Protein AF-A0A2G9UE88-F1 (afdb_monomer)

Secondary structure (DSSP, 8-state):
--S-PPEEES-GGGS-HHHHHHHHHHHHHH-BSEEEE----HHHHHHHHHHHHHTTSEEE-TTSSS-EEE---TTSSS--GGG-EEE-SSGGGTS----TTPPPTT-EEE-HHHHHHHHHHHSTTTTBTSEEEEEEEEESSTT-TT-EEEEEEES--

Nearest PDB structures (foldseek):
  4ywb-assembly1_A  TM=9.825E-01  e=1.119E-15  Rattus norvegicus
  4gmz-assembly1_A  TM=9.795E-01  e=1.873E-15  Rattus norvegicus
  2qey-assembly1_A  TM=9.829E-01  e=2.271E-15  Rattus norvegicus
  4ywd-assembly1_A  TM=9.823E-01  e=1.997E-15  Rattus norvegicus
  2qf1-assembly1_A  TM=9.829E-01  e=4.915E-15  Rattus norvegicus

Mean predicted aligned error: 4.59 Å

Radius of gyration: 19.63 Å; Cα contacts (8 Å, |Δi|>4): 199; chains: 1; bounding box: 51×39×51 Å

Structure (mmCIF, N/CA/C/O backbone):
data_AF-A0A2G9UE88-F1
#
_entry.id   AF-A0A2G9UE88-F1
#
loop_
_atom_site.group_PDB
_atom_site.id
_atom_site.type_symbol
_atom_site.label_atom_id
_atom_site.label_alt_id
_atom_site.label_comp_id
_atom_site.label_asym_id
_atom_site.label_entity_id
_atom_site.label_seq_id
_atom_site.pdbx_PDB_ins_code
_atom_site.Cartn_x
_atom_site.Cartn_y
_atom_site.Cartn_z
_atom_site.occupancy
_atom_site.B_iso_or_equiv
_atom_site.auth_seq_id
_atom_site.auth_comp_id
_atom_site.auth_asym_id
_atom_site.auth_atom_id
_atom_site.pdbx_PDB_model_num
ATOM 1 N N . MET A 1 1 ? -16.419 -17.710 -8.917 1.00 46.47 1 MET A N 1
ATOM 2 C CA . MET A 1 1 ? -15.207 -17.543 -8.090 1.00 46.47 1 MET A CA 1
ATOM 3 C C . MET A 1 1 ? -15.099 -18.752 -7.175 1.00 46.47 1 MET A C 1
ATOM 5 O O . MET A 1 1 ? -16.076 -18.999 -6.473 1.00 46.47 1 MET A O 1
ATOM 9 N N . PRO A 1 2 ? -14.025 -19.560 -7.209 1.00 46.12 2 PRO A N 1
ATOM 10 C CA . PRO A 1 2 ? -13.882 -20.646 -6.255 1.00 46.12 2 PRO A CA 1
ATOM 11 C C . PRO A 1 2 ? -13.321 -20.059 -4.950 1.00 46.12 2 PRO A C 1
ATOM 13 O O . PRO A 1 2 ? -12.262 -19.443 -4.959 1.00 46.12 2 PRO A O 1
ATOM 16 N N . PHE A 1 3 ? -14.063 -20.258 -3.859 1.00 48.25 3 PHE A N 1
ATOM 17 C CA . PHE A 1 3 ? -13.898 -19.727 -2.494 1.00 48.25 3 PHE A CA 1
ATOM 18 C C . PHE A 1 3 ? -14.498 -18.329 -2.239 1.00 48.25 3 PHE A C 1
ATOM 20 O O . PHE A 1 3 ? -13.965 -17.328 -2.716 1.00 48.25 3 PHE A O 1
ATOM 27 N N . PRO A 1 4 ? -15.591 -18.227 -1.450 1.00 69.81 4 PRO A N 1
ATOM 28 C CA . PRO A 1 4 ? -16.083 -16.937 -0.987 1.00 69.81 4 PRO A CA 1
ATOM 29 C C . PRO A 1 4 ? -15.096 -16.388 0.047 1.00 69.81 4 PRO A C 1
ATOM 31 O O . PRO A 1 4 ? -15.054 -16.837 1.193 1.00 69.81 4 PRO A O 1
ATOM 34 N N . ILE A 1 5 ? -14.257 -15.440 -0.369 1.00 74.62 5 ILE A N 1
ATOM 35 C CA . ILE A 1 5 ? -13.382 -14.715 0.552 1.00 74.62 5 ILE A CA 1
ATOM 36 C C . ILE A 1 5 ? -14.274 -13.928 1.511 1.00 74.62 5 ILE A C 1
ATOM 38 O O . ILE A 1 5 ? -15.138 -13.159 1.091 1.00 74.62 5 ILE A O 1
ATOM 42 N N . ARG A 1 6 ? -14.080 -14.142 2.814 1.00 93.00 6 ARG A N 1
ATOM 43 C CA . ARG A 1 6 ? -14.861 -13.476 3.858 1.00 93.00 6 ARG A CA 1
ATOM 44 C C . ARG A 1 6 ? -14.627 -11.968 3.806 1.00 93.00 6 ARG A C 1
ATOM 46 O O . ARG A 1 6 ? -13.480 -11.534 3.850 1.00 93.00 6 ARG A O 1
ATOM 53 N N . VAL A 1 7 ? -15.699 -11.183 3.792 1.00 95.88 7 VAL A N 1
ATOM 54 C CA . VAL A 1 7 ? -15.650 -9.725 3.963 1.00 95.88 7 VAL A CA 1
ATOM 55 C C . VAL A 1 7 ? -15.959 -9.408 5.429 1.00 95.88 7 VAL A C 1
ATOM 57 O O . VAL A 1 7 ? -16.974 -9.857 5.956 1.00 95.88 7 VAL A O 1
ATOM 60 N N . PHE A 1 8 ? -15.044 -8.724 6.114 1.00 95.00 8 PHE A N 1
ATOM 61 C CA . PHE A 1 8 ? -15.161 -8.351 7.528 1.00 95.00 8 PHE A CA 1
ATOM 62 C C . PHE A 1 8 ? -15.845 -6.996 7.735 1.00 95.00 8 PHE A C 1
ATOM 64 O O . PHE A 1 8 ? -16.508 -6.829 8.750 1.00 95.00 8 PHE A O 1
ATOM 71 N N . GLN A 1 9 ? -15.672 -6.064 6.795 1.00 95.38 9 GLN A N 1
ATOM 72 C CA . GLN A 1 9 ? -16.243 -4.714 6.809 1.00 95.38 9 GLN A CA 1
ATOM 73 C C . GLN A 1 9 ? -16.559 -4.292 5.374 1.00 95.38 9 GLN A C 1
ATOM 75 O O . GLN A 1 9 ? -15.785 -4.593 4.456 1.00 95.38 9 GLN A O 1
ATOM 80 N N . GLY A 1 10 ? -17.676 -3.582 5.214 1.00 94.88 10 GLY A N 1
ATOM 81 C CA . GLY A 1 10 ? -18.183 -3.099 3.934 1.00 94.88 10 GLY A CA 1
ATOM 82 C C . GLY A 1 10 ? -18.877 -4.177 3.101 1.00 94.88 10 GLY A C 1
ATOM 83 O O . GLY A 1 10 ? -19.041 -5.321 3.523 1.00 94.88 10 GLY A O 1
ATOM 84 N N . ASP A 1 11 ? -19.286 -3.796 1.894 1.00 95.25 11 ASP A N 1
ATOM 85 C CA . ASP A 1 11 ? -19.931 -4.688 0.934 1.00 95.25 11 ASP A CA 1
ATOM 86 C C . ASP A 1 11 ? -19.152 -4.682 -0.383 1.00 95.25 11 ASP A C 1
ATOM 88 O O . ASP A 1 11 ? -19.052 -3.670 -1.081 1.00 95.25 11 ASP A O 1
ATOM 92 N N . PHE A 1 12 ? -18.598 -5.842 -0.731 1.00 94.56 12 PHE A N 1
ATOM 93 C CA . PHE A 1 12 ? -17.842 -6.032 -1.962 1.00 94.56 12 PHE A CA 1
ATOM 94 C C . PHE A 1 12 ? -18.687 -5.761 -3.214 1.00 94.56 12 PHE A C 1
ATOM 96 O O . PHE A 1 12 ? -18.166 -5.256 -4.208 1.00 94.56 12 PHE A O 1
ATOM 103 N N . HIS A 1 13 ? -19.990 -6.046 -3.175 1.00 93.81 13 HIS A N 1
ATOM 104 C CA . HIS A 1 13 ? -20.882 -5.856 -4.315 1.00 93.81 13 HIS A CA 1
ATOM 105 C C . HIS A 1 13 ? -21.195 -4.381 -4.591 1.00 93.81 13 HIS A C 1
ATOM 107 O O . HIS A 1 13 ? -21.551 -4.047 -5.721 1.00 93.81 13 HIS A O 1
ATOM 113 N N . LEU A 1 14 ? -21.000 -3.498 -3.605 1.00 95.19 14 LEU A N 1
ATOM 114 C CA . LEU A 1 14 ? -21.137 -2.048 -3.774 1.00 95.19 14 LEU A CA 1
ATOM 115 C C . LEU A 1 14 ? -19.897 -1.396 -4.404 1.00 95.19 14 LEU A C 1
ATOM 117 O O . LEU A 1 14 ? -19.960 -0.243 -4.833 1.00 95.19 14 LEU A O 1
ATOM 121 N N . LEU A 1 15 ? -18.771 -2.110 -4.502 1.00 95.81 15 LEU A N 1
ATOM 122 C CA . LEU A 1 15 ? -17.583 -1.593 -5.178 1.00 95.81 15 LEU A CA 1
ATOM 123 C C . LEU A 1 15 ? -17.830 -1.477 -6.693 1.00 95.81 15 LEU A C 1
ATOM 125 O O . LEU A 1 15 ? -18.488 -2.336 -7.281 1.00 95.81 15 LEU A O 1
ATOM 129 N N . PRO A 1 16 ? -17.244 -0.488 -7.389 1.00 97.38 16 PRO A N 1
ATOM 130 C CA . PRO A 1 16 ? -17.294 -0.442 -8.847 1.00 97.38 16 PRO A CA 1
ATOM 131 C C . PRO A 1 16 ? -16.706 -1.715 -9.474 1.00 97.38 16 PRO A C 1
ATOM 133 O O . PRO A 1 16 ? -15.699 -2.235 -8.996 1.00 97.38 16 PRO A O 1
ATOM 136 N N . ALA A 1 17 ? -17.259 -2.183 -10.597 1.00 97.06 17 ALA A N 1
ATOM 137 C CA . ALA A 1 17 ? -16.876 -3.465 -11.210 1.00 97.06 17 ALA A CA 1
ATOM 138 C C . ALA A 1 17 ? -15.360 -3.625 -11.463 1.00 97.06 17 ALA A C 1
ATOM 140 O O . ALA A 1 17 ? -14.798 -4.703 -11.271 1.00 97.06 17 ALA A O 1
ATOM 141 N N . LYS A 1 18 ? -14.663 -2.544 -11.848 1.00 97.50 18 LYS A N 1
ATOM 142 C CA . LYS A 1 18 ? -13.198 -2.564 -12.030 1.00 97.50 18 LYS A CA 1
ATOM 143 C C . LYS A 1 18 ? -12.444 -2.769 -10.711 1.00 97.50 18 LYS A C 1
ATOM 145 O O . LYS A 1 18 ? -11.416 -3.440 -10.707 1.00 97.50 18 LYS A O 1
ATOM 150 N N . VAL A 1 19 ? -12.959 -2.215 -9.613 1.00 97.81 19 VAL A N 1
ATOM 151 C CA . VAL A 1 19 ? -12.393 -2.367 -8.265 1.00 97.81 19 VAL A CA 1
ATOM 152 C C . VAL A 1 19 ? -12.671 -3.768 -7.735 1.00 97.81 19 VAL A C 1
ATOM 154 O O . VAL A 1 19 ? -11.753 -4.396 -7.222 1.00 97.81 19 VAL A O 1
ATOM 157 N N . GLN A 1 20 ? -13.883 -4.299 -7.938 1.00 97.12 20 GLN A N 1
ATOM 158 C CA . GLN A 1 20 ? -14.198 -5.693 -7.607 1.00 97.12 20 GLN A CA 1
ATOM 159 C C . GLN A 1 20 ? -13.209 -6.650 -8.269 1.00 97.12 20 GLN A C 1
ATOM 161 O O . GLN A 1 20 ? -12.601 -7.475 -7.595 1.00 97.12 20 GLN A O 1
ATOM 166 N N . ARG A 1 21 ? -12.993 -6.500 -9.583 1.00 97.25 21 ARG A N 1
ATOM 167 C CA . ARG A 1 21 ? -12.039 -7.333 -10.319 1.00 97.25 21 ARG A CA 1
ATOM 168 C C . ARG A 1 21 ? -10.624 -7.209 -9.756 1.00 97.25 21 ARG A C 1
ATOM 170 O O . ARG A 1 21 ? -10.008 -8.227 -9.474 1.00 97.25 21 ARG A O 1
ATOM 177 N N . PHE A 1 22 ? -10.143 -5.984 -9.541 1.00 97.81 22 PHE A N 1
ATOM 178 C CA . PHE A 1 22 ? -8.821 -5.746 -8.961 1.00 97.81 22 PHE A CA 1
ATOM 179 C C . PHE A 1 22 ? -8.662 -6.429 -7.595 1.00 97.81 22 PHE A C 1
ATOM 181 O O . PHE A 1 22 ? -7.715 -7.181 -7.391 1.00 97.81 22 PHE A O 1
ATOM 188 N N . VAL A 1 23 ? -9.605 -6.218 -6.674 1.00 97.44 23 VAL A N 1
ATOM 189 C CA . VAL A 1 23 ? -9.556 -6.808 -5.330 1.00 97.44 23 VAL A CA 1
ATOM 190 C C . VAL A 1 23 ? -9.651 -8.334 -5.395 1.00 97.44 23 VAL A C 1
ATOM 192 O O . VAL A 1 23 ? -8.891 -9.009 -4.707 1.00 97.44 23 VAL A O 1
ATOM 195 N N . ALA A 1 24 ? -10.522 -8.890 -6.243 1.00 96.25 24 ALA A N 1
ATOM 196 C CA . ALA A 1 24 ? -10.659 -10.336 -6.414 1.00 96.25 24 ALA A CA 1
ATOM 197 C C . ALA A 1 24 ? -9.372 -10.980 -6.950 1.00 96.25 24 ALA A C 1
ATOM 199 O O . ALA A 1 24 ? -8.897 -11.950 -6.367 1.00 96.25 24 ALA A O 1
ATOM 200 N N . GLU A 1 25 ? -8.767 -10.407 -7.996 1.00 96.25 25 GLU A N 1
ATOM 201 C CA . GLU A 1 25 ? -7.494 -10.880 -8.561 1.00 96.25 25 GLU A CA 1
ATOM 202 C C . GLU A 1 25 ? -6.371 -10.848 -7.512 1.00 96.25 25 GLU A C 1
ATOM 204 O O . GLU A 1 25 ? -5.600 -11.801 -7.382 1.00 96.25 25 GLU A O 1
ATOM 209 N N . LYS A 1 26 ? -6.280 -9.770 -6.718 1.00 96.94 26 LYS A N 1
ATOM 210 C CA . LYS A 1 26 ? -5.263 -9.672 -5.659 1.00 96.94 26 LYS A CA 1
ATOM 211 C C . LYS A 1 26 ? -5.531 -10.626 -4.508 1.00 96.94 26 LYS A C 1
ATOM 213 O O . LYS A 1 26 ? -4.584 -11.220 -4.003 1.00 96.94 26 LYS A O 1
ATOM 218 N N . ALA A 1 27 ? -6.780 -10.812 -4.102 1.00 96.62 27 ALA A N 1
ATOM 219 C CA . ALA A 1 27 ? -7.108 -11.735 -3.027 1.00 96.62 27 ALA A CA 1
ATOM 220 C C . ALA A 1 27 ? -6.903 -13.201 -3.446 1.00 96.62 27 ALA A C 1
ATOM 222 O O . ALA A 1 27 ? -6.434 -14.008 -2.643 1.00 96.62 27 ALA A O 1
ATOM 223 N N . GLU A 1 28 ? -7.164 -13.547 -4.707 1.00 96.00 28 GLU A N 1
ATOM 224 C CA . GLU A 1 28 ? -6.836 -14.868 -5.245 1.00 96.00 28 GLU A CA 1
ATOM 225 C C . GLU A 1 28 ? -5.323 -15.127 -5.241 1.00 96.00 28 GLU A C 1
ATOM 227 O O . GLU A 1 28 ? -4.888 -16.195 -4.812 1.00 96.00 28 GLU A O 1
ATOM 232 N N . LEU A 1 29 ? -4.517 -14.142 -5.645 1.00 96.19 29 LEU A N 1
ATOM 233 C CA . LEU A 1 29 ? -3.058 -14.248 -5.651 1.00 96.19 29 LEU A CA 1
ATOM 234 C C . LEU A 1 29 ? -2.474 -14.302 -4.230 1.00 96.19 29 LEU A C 1
ATOM 236 O O . LEU A 1 29 ? -1.730 -15.217 -3.888 1.00 96.19 29 LEU A O 1
ATOM 240 N N . MET A 1 30 ? -2.819 -13.329 -3.388 1.00 97.44 30 MET A N 1
ATOM 241 C CA . MET A 1 30 ? -2.171 -13.092 -2.093 1.00 97.44 30 MET A CA 1
ATOM 242 C C . MET A 1 30 ? -2.746 -13.950 -0.953 1.00 97.44 30 MET A C 1
ATOM 244 O O . MET A 1 30 ? -2.127 -14.045 0.103 1.00 97.44 30 MET A O 1
ATOM 248 N N . ARG A 1 31 ? -3.904 -14.596 -1.159 1.00 96.44 31 ARG A N 1
ATOM 249 C CA . ARG A 1 31 ? -4.584 -15.510 -0.215 1.00 96.44 31 ARG A CA 1
ATOM 250 C C . ARG A 1 31 ? -4.816 -14.936 1.201 1.00 96.44 31 ARG A C 1
ATOM 252 O O . ARG A 1 31 ? -4.478 -15.602 2.183 1.00 96.44 31 ARG A O 1
ATOM 259 N N . PRO A 1 32 ? -5.415 -13.740 1.359 1.00 97.31 32 PRO A N 1
ATOM 260 C CA . PRO A 1 32 ? -5.766 -13.228 2.679 1.00 97.31 32 PRO A CA 1
ATOM 261 C C . PRO A 1 32 ? -6.836 -14.099 3.354 1.00 97.31 32 PRO A C 1
ATOM 263 O O . PRO A 1 32 ? -7.653 -14.744 2.696 1.00 97.31 32 PRO A O 1
ATOM 266 N N . ARG A 1 33 ? -6.893 -14.067 4.690 1.00 96.19 33 ARG A N 1
ATOM 267 C CA . ARG A 1 33 ? -7.960 -14.714 5.481 1.00 96.19 33 ARG A CA 1
ATOM 268 C C . ARG A 1 33 ? -9.332 -14.073 5.240 1.00 96.19 33 ARG A C 1
ATOM 270 O O . ARG A 1 33 ? -10.363 -14.707 5.449 1.00 96.19 33 ARG A O 1
ATOM 277 N N . GLY A 1 34 ? -9.344 -12.802 4.855 1.00 96.31 34 GLY A N 1
ATOM 278 C CA . GLY A 1 34 ? -10.541 -12.056 4.492 1.00 96.31 34 GLY A CA 1
ATOM 279 C C . GLY A 1 34 ? -10.212 -10.621 4.103 1.00 96.31 34 GLY A C 1
ATOM 280 O O . GLY A 1 34 ? -9.070 -10.180 4.237 1.00 96.31 34 GLY A O 1
ATOM 281 N N . ILE A 1 35 ? -11.220 -9.911 3.619 1.00 97.31 35 ILE A N 1
ATOM 282 C CA . ILE A 1 35 ? -11.133 -8.546 3.105 1.00 97.31 35 ILE A CA 1
ATOM 283 C C . ILE A 1 35 ? -11.797 -7.591 4.097 1.00 97.31 35 ILE A C 1
ATOM 285 O O . ILE A 1 35 ? -12.828 -7.918 4.677 1.00 97.31 35 ILE A O 1
ATOM 289 N N . TYR A 1 36 ? -11.225 -6.409 4.278 1.00 97.56 36 TYR A N 1
ATOM 290 C CA . TYR A 1 36 ? -11.799 -5.311 5.046 1.00 97.56 36 TYR A CA 1
ATOM 291 C C . TYR A 1 36 ? -11.820 -4.073 4.148 1.00 97.56 36 TYR A C 1
ATOM 293 O O . TYR A 1 36 ? -10.763 -3.603 3.731 1.00 97.56 36 TYR A O 1
ATOM 301 N N . ILE A 1 37 ? -13.006 -3.586 3.786 1.00 97.94 37 ILE A N 1
ATOM 302 C CA . ILE A 1 37 ? -13.152 -2.408 2.926 1.00 97.94 37 ILE A CA 1
ATOM 303 C C . ILE A 1 37 ? -13.226 -1.182 3.825 1.00 97.94 37 ILE A C 1
ATOM 305 O O . ILE A 1 37 ? -14.169 -1.065 4.602 1.00 97.94 37 ILE A O 1
ATOM 309 N N . CYS A 1 38 ? -12.229 -0.304 3.715 1.00 97.81 38 CYS A N 1
ATOM 310 C CA . CYS A 1 38 ? -12.128 0.879 4.557 1.00 97.81 38 CYS A CA 1
ATOM 311 C C . CYS A 1 38 ? -13.200 1.913 4.203 1.00 97.81 38 CYS A C 1
ATOM 313 O O . CYS A 1 38 ? -13.368 2.248 3.025 1.00 97.81 38 CYS A O 1
ATOM 315 N N . ASP A 1 39 ? -13.881 2.439 5.218 1.00 96.88 39 ASP A N 1
ATOM 316 C CA . ASP A 1 39 ? -14.864 3.518 5.095 1.00 96.88 39 ASP A CA 1
ATOM 317 C C . ASP A 1 39 ? -14.305 4.899 5.477 1.00 96.88 39 ASP A C 1
ATOM 319 O O . ASP A 1 39 ? -14.896 5.919 5.110 1.00 96.88 39 ASP A O 1
ATOM 323 N N . GLY A 1 40 ? -13.145 4.950 6.143 1.00 96.25 40 GLY A N 1
ATOM 324 C CA . GLY A 1 40 ? -12.484 6.191 6.546 1.00 96.25 40 GLY A CA 1
ATOM 325 C C . GLY A 1 40 ? -13.175 6.931 7.695 1.00 96.25 40 GLY A C 1
ATOM 326 O O . GLY A 1 40 ? -12.899 8.112 7.913 1.00 96.25 40 GLY A O 1
ATOM 327 N N . SER A 1 41 ? -14.088 6.275 8.414 1.00 97.69 41 SER A N 1
ATOM 328 C CA . SER A 1 41 ? -14.756 6.842 9.583 1.00 97.69 41 SER A CA 1
ATOM 329 C C . SER A 1 41 ? -13.814 6.961 10.784 1.00 97.69 41 SER A C 1
ATOM 331 O O . SER A 1 41 ? -12.830 6.234 10.920 1.00 97.69 41 SER A O 1
ATOM 333 N N . GLN A 1 42 ? -14.149 7.862 11.713 1.00 96.75 42 GLN A N 1
ATOM 334 C CA . GLN A 1 42 ? -13.411 7.978 12.974 1.00 96.75 42 GLN A CA 1
ATOM 335 C C . GLN A 1 42 ? -13.472 6.675 13.784 1.00 96.75 42 GLN A C 1
ATOM 337 O O . GLN A 1 42 ? -12.474 6.262 14.356 1.00 96.75 42 GLN A O 1
ATOM 342 N N . HIS A 1 43 ? -14.622 5.995 13.772 1.00 96.56 43 HIS A N 1
ATOM 343 C CA . HIS A 1 43 ? -14.794 4.721 14.464 1.00 96.56 43 HIS A CA 1
ATOM 344 C C . HIS A 1 43 ? -13.854 3.635 13.919 1.00 96.56 43 HIS A C 1
ATOM 346 O O . HIS A 1 43 ? -13.215 2.934 14.699 1.00 96.56 43 HIS A O 1
ATOM 352 N N . GLU A 1 44 ? -13.723 3.534 12.592 1.00 96.62 44 GLU A N 1
ATOM 353 C CA . GLU A 1 44 ? -12.749 2.644 11.953 1.00 96.62 44 GLU A CA 1
ATOM 354 C C . GLU A 1 44 ? -11.316 2.981 12.388 1.00 96.62 44 GLU A C 1
ATOM 356 O O . GLU A 1 44 ? -10.549 2.079 12.736 1.00 96.62 44 GLU A O 1
ATOM 361 N N . ALA A 1 45 ? -10.958 4.269 12.403 1.00 95.94 45 ALA A N 1
ATOM 362 C CA . ALA A 1 45 ? -9.635 4.715 12.827 1.00 95.94 45 ALA A CA 1
ATOM 363 C C . ALA A 1 45 ? -9.338 4.328 14.286 1.00 95.94 45 ALA A C 1
ATOM 365 O O . ALA A 1 45 ? -8.284 3.748 14.556 1.00 95.94 45 ALA A O 1
ATOM 366 N N . ASP A 1 46 ? -10.277 4.581 15.200 1.00 96.00 46 ASP A N 1
ATOM 367 C CA . ASP A 1 46 ? -10.146 4.259 16.624 1.00 96.00 46 ASP A CA 1
ATOM 368 C C . ASP A 1 46 ? -9.980 2.743 16.830 1.00 96.00 46 ASP A C 1
ATOM 370 O O . ASP A 1 46 ? -9.044 2.299 17.496 1.00 96.00 46 ASP A O 1
ATOM 374 N N . GLU A 1 47 ? -10.808 1.924 16.168 1.00 95.50 47 GLU A N 1
ATOM 375 C CA . GLU A 1 47 ? -10.696 0.464 16.244 1.00 95.50 47 GLU A CA 1
ATOM 376 C C . GLU A 1 47 ? -9.344 -0.065 15.750 1.00 95.50 47 GLU A C 1
ATOM 378 O O . GLU A 1 47 ? -8.819 -1.055 16.273 1.00 95.50 47 GLU A O 1
ATOM 383 N N . ILE A 1 48 ? -8.807 0.521 14.679 1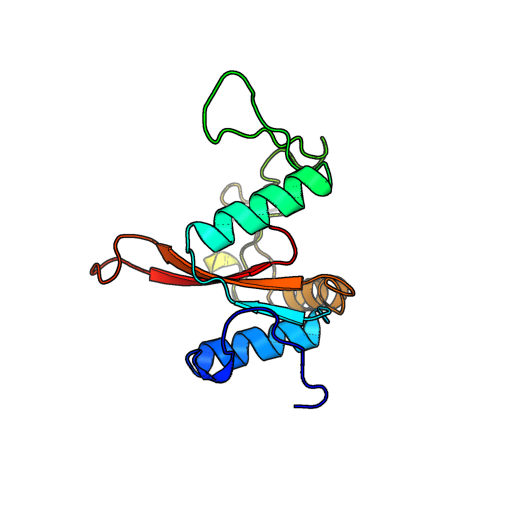.00 95.00 48 ILE A N 1
ATOM 384 C CA . ILE A 1 48 ? -7.512 0.129 14.123 1.00 95.00 48 ILE A CA 1
ATOM 385 C C . ILE A 1 48 ? -6.397 0.495 15.098 1.00 95.00 48 ILE A C 1
ATOM 387 O O . ILE A 1 48 ? -5.533 -0.341 15.371 1.00 95.00 48 ILE A O 1
ATOM 391 N N . ILE A 1 49 ? -6.424 1.716 15.633 1.00 96.56 49 ILE A N 1
ATOM 392 C CA . ILE A 1 49 ? -5.443 2.204 16.602 1.00 96.56 49 ILE A CA 1
ATOM 393 C C . ILE A 1 49 ? -5.431 1.306 17.841 1.00 96.56 49 ILE A C 1
ATOM 395 O O . ILE A 1 49 ? -4.359 0.841 18.236 1.00 96.56 49 ILE A O 1
ATOM 399 N N . ASP A 1 50 ? -6.598 0.979 18.394 1.00 96.06 50 ASP A N 1
ATOM 400 C CA . ASP A 1 50 ? -6.720 0.105 19.563 1.00 96.06 50 ASP A CA 1
ATOM 401 C C . ASP A 1 50 ? -6.116 -1.280 19.299 1.00 96.06 50 ASP A C 1
ATOM 403 O O . ASP A 1 50 ? -5.303 -1.774 20.086 1.00 96.06 50 ASP A O 1
ATOM 407 N N . LYS A 1 51 ? -6.417 -1.882 18.140 1.00 94.56 51 LYS A N 1
ATOM 408 C CA . LYS A 1 51 ? -5.835 -3.173 17.726 1.00 94.56 51 LYS A CA 1
ATOM 409 C C . LYS A 1 51 ? -4.314 -3.096 17.565 1.00 94.56 51 LYS A C 1
ATOM 411 O O . LYS A 1 51 ? -3.616 -4.077 17.827 1.00 94.56 51 LYS A O 1
ATOM 416 N N . LEU A 1 52 ? -3.776 -1.969 17.101 1.00 95.81 52 LEU A N 1
ATOM 417 C CA . LEU A 1 52 ? -2.331 -1.776 16.952 1.00 95.81 52 LEU A CA 1
ATOM 418 C C . LEU A 1 52 ? -1.630 -1.575 18.298 1.00 95.81 52 LEU A C 1
ATOM 420 O O . LEU A 1 52 ? -0.506 -2.055 18.466 1.00 95.81 52 LEU A O 1
ATOM 424 N N . ILE A 1 53 ? -2.285 -0.922 19.258 1.00 96.69 53 ILE A N 1
ATOM 425 C CA . ILE A 1 53 ? -1.802 -0.801 20.639 1.00 96.69 53 ILE A CA 1
ATOM 426 C C . ILE A 1 53 ? -1.807 -2.167 21.325 1.00 96.69 53 ILE A C 1
ATOM 428 O O . ILE A 1 53 ? -0.797 -2.553 21.909 1.00 96.69 53 ILE A O 1
ATOM 432 N N . GLU A 1 54 ? -2.895 -2.933 21.200 1.00 96.19 54 GLU A N 1
ATOM 433 C CA . GLU A 1 54 ? -3.009 -4.289 21.757 1.00 96.19 54 GLU A CA 1
ATOM 434 C C . GLU A 1 54 ? -1.892 -5.210 21.238 1.00 96.19 54 GLU A C 1
ATOM 436 O O . GLU A 1 54 ? -1.311 -5.994 21.987 1.00 96.19 54 GLU A O 1
ATOM 441 N N . ARG A 1 55 ? -1.531 -5.071 19.956 1.00 94.62 55 ARG A N 1
ATOM 442 C CA . ARG A 1 55 ? -0.437 -5.823 19.319 1.00 94.62 55 ARG A CA 1
ATOM 443 C C . ARG A 1 55 ? 0.961 -5.290 19.640 1.00 94.62 55 ARG A C 1
ATOM 445 O O . ARG A 1 55 ? 1.937 -5.876 19.180 1.00 94.62 55 ARG A O 1
ATOM 452 N N . GLY A 1 56 ? 1.077 -4.183 20.373 1.00 95.31 56 GLY A N 1
ATOM 453 C CA . GLY A 1 56 ? 2.353 -3.539 20.695 1.00 95.31 56 GLY A CA 1
ATOM 454 C C . GLY A 1 56 ? 3.031 -2.832 19.514 1.00 95.31 56 GLY A C 1
ATOM 455 O O . GLY A 1 56 ? 4.201 -2.472 19.618 1.00 95.31 56 GLY A O 1
ATOM 456 N N . MET A 1 57 ? 2.318 -2.621 18.403 1.00 94.94 57 MET A N 1
ATOM 457 C CA . MET A 1 57 ? 2.828 -1.903 17.226 1.00 94.94 57 MET A CA 1
ATOM 458 C C . MET A 1 57 ? 2.829 -0.387 17.451 1.00 94.94 57 MET A C 1
ATOM 460 O O . MET A 1 57 ? 3.739 0.312 17.007 1.00 94.94 57 MET A O 1
ATOM 464 N N . LEU A 1 58 ? 1.814 0.115 18.161 1.00 97.00 58 LEU A N 1
ATOM 465 C CA . LEU A 1 58 ? 1.705 1.510 18.577 1.00 97.00 58 LEU A CA 1
ATOM 466 C C . LEU A 1 58 ? 1.800 1.635 20.097 1.00 97.00 58 LEU A C 1
ATOM 468 O O . LEU A 1 58 ? 1.388 0.753 20.845 1.00 97.00 58 LEU A O 1
ATOM 472 N N . SER A 1 59 ? 2.322 2.764 20.570 1.00 97.38 59 SER A N 1
ATOM 473 C CA . SER A 1 59 ? 2.261 3.150 21.983 1.00 97.38 59 SER A CA 1
ATOM 474 C C . SER A 1 59 ? 1.684 4.560 22.124 1.00 97.38 59 SER A C 1
ATOM 476 O O . SER A 1 59 ? 2.161 5.461 21.432 1.00 97.38 59 SER A O 1
ATOM 478 N N . PRO A 1 60 ? 0.699 4.791 23.010 1.00 97.06 60 PRO A N 1
ATOM 479 C CA . PRO A 1 60 ? 0.138 6.122 23.221 1.00 97.06 60 PRO A CA 1
ATOM 480 C C . PRO A 1 60 ? 1.149 7.058 23.894 1.00 97.06 60 PRO A C 1
ATOM 482 O O . PRO A 1 60 ? 1.850 6.682 24.839 1.00 97.06 60 PRO A O 1
ATOM 485 N N . LEU A 1 61 ? 1.201 8.305 23.428 1.00 97.38 61 LEU A N 1
ATOM 486 C CA . LEU A 1 61 ? 2.032 9.359 23.999 1.00 97.38 61 LEU A CA 1
ATOM 487 C C . LEU A 1 61 ? 1.228 10.155 25.027 1.00 97.38 61 LEU A C 1
ATOM 489 O O . LEU A 1 61 ? 0.560 11.120 24.691 1.00 97.38 61 LEU A O 1
ATOM 493 N N . LYS A 1 62 ? 1.348 9.779 26.305 1.00 95.25 62 LYS A N 1
ATOM 494 C CA . LYS A 1 62 ? 0.560 10.336 27.428 1.00 95.25 62 LYS A CA 1
ATOM 495 C C . LYS A 1 62 ? 0.627 11.861 27.605 1.00 95.25 62 LYS A C 1
ATOM 497 O O . LYS A 1 62 ? -0.201 12.413 28.316 1.00 95.25 62 LYS A O 1
ATOM 502 N N . ALA A 1 63 ? 1.635 12.520 27.037 1.00 96.94 63 ALA A N 1
ATOM 503 C CA . ALA A 1 63 ? 1.792 13.971 27.116 1.00 96.94 63 ALA A CA 1
ATOM 504 C C . ALA A 1 63 ? 0.903 14.741 26.119 1.00 96.94 63 ALA A C 1
ATOM 506 O O . ALA A 1 63 ? 0.819 15.961 26.219 1.00 96.94 63 ALA A O 1
ATOM 507 N N . TYR A 1 64 ? 0.271 14.051 25.164 1.00 96.56 64 TYR A N 1
ATOM 508 C CA . TYR A 1 64 ? -0.510 14.651 24.086 1.00 96.56 64 TYR A CA 1
ATOM 509 C C . TYR A 1 64 ? -1.811 13.870 23.850 1.00 96.56 64 TYR A C 1
ATOM 511 O O . TYR A 1 64 ? -1.934 12.704 24.230 1.00 96.56 64 TYR A O 1
ATOM 519 N N . GLU A 1 65 ? -2.786 14.511 23.215 1.00 95.12 65 GLU A N 1
ATOM 520 C CA . GLU A 1 65 ? -4.079 13.905 22.897 1.00 95.12 65 GLU A CA 1
ATOM 521 C C . GLU A 1 65 ? -4.056 13.270 21.506 1.00 95.12 65 GLU A C 1
ATOM 523 O O . GLU A 1 65 ? -3.675 13.912 20.534 1.00 95.12 65 GLU A O 1
ATOM 528 N N . ASN A 1 66 ? -4.503 12.015 21.403 1.00 94.00 66 ASN A N 1
ATOM 529 C CA . ASN A 1 66 ? -4.581 11.280 20.134 1.00 94.00 66 ASN A CA 1
ATOM 530 C C . ASN A 1 66 ? -3.230 11.182 19.381 1.00 94.00 66 ASN A C 1
ATOM 532 O O . ASN A 1 66 ? -3.162 11.242 18.153 1.00 94.00 66 ASN A O 1
ATOM 536 N N . ASN A 1 67 ? -2.130 11.038 20.129 1.00 97.06 67 ASN A N 1
ATOM 537 C CA . ASN A 1 67 ? -0.784 10.860 19.588 1.00 97.06 67 ASN A CA 1
ATOM 538 C C . ASN A 1 67 ? -0.211 9.489 19.951 1.00 97.06 67 ASN A C 1
ATOM 540 O O . ASN A 1 67 ? -0.292 9.035 21.096 1.00 97.06 67 ASN A O 1
ATOM 544 N N . TYR A 1 68 ? 0.473 8.878 18.986 1.00 96.94 68 TYR A N 1
ATOM 545 C CA . TYR A 1 68 ? 1.048 7.542 19.110 1.00 96.94 68 TYR A CA 1
ATOM 546 C C . TYR A 1 68 ? 2.466 7.511 18.547 1.00 96.94 68 TYR A C 1
ATOM 548 O O . TYR A 1 68 ? 2.817 8.295 17.665 1.00 96.94 68 TYR A O 1
ATOM 556 N N . ILE A 1 69 ? 3.281 6.583 19.043 1.00 97.19 69 ILE A N 1
ATOM 557 C CA . ILE A 1 69 ? 4.602 6.277 18.496 1.00 97.19 69 ILE A CA 1
ATOM 558 C C . ILE A 1 69 ? 4.624 4.852 17.943 1.00 97.19 69 ILE A C 1
ATOM 560 O O . ILE A 1 69 ? 4.222 3.909 18.622 1.00 97.19 69 ILE A O 1
ATOM 564 N N . CYS A 1 70 ? 5.137 4.717 16.721 1.00 96.81 70 CYS A N 1
ATOM 565 C CA . CYS A 1 70 ? 5.514 3.456 16.090 1.00 96.81 70 CYS A CA 1
ATOM 566 C C . CYS A 1 70 ? 7.045 3.390 16.021 1.00 96.81 70 CYS A C 1
ATOM 568 O O . CYS A 1 70 ? 7.691 4.399 15.729 1.00 96.81 70 CYS A O 1
ATOM 570 N N . ARG A 1 71 ? 7.638 2.224 16.289 1.00 96.38 71 ARG A N 1
ATOM 571 C CA . ARG A 1 71 ? 9.080 1.984 16.115 1.00 96.38 71 ARG A CA 1
ATOM 572 C C . ARG A 1 71 ? 9.264 0.882 15.080 1.00 96.38 71 ARG A C 1
ATOM 574 O O . ARG A 1 71 ? 8.818 -0.237 15.313 1.00 96.38 71 ARG A O 1
ATOM 581 N N . THR A 1 72 ? 9.885 1.205 13.950 1.00 96.31 72 THR A N 1
ATOM 582 C CA . THR A 1 72 ? 10.098 0.251 12.854 1.00 96.31 72 THR A CA 1
ATOM 583 C C . THR A 1 72 ? 11.350 -0.599 13.079 1.00 96.31 72 THR A C 1
ATOM 585 O O . THR A 1 72 ? 12.182 -0.298 13.940 1.00 96.31 72 THR A O 1
ATOM 588 N N . ASP A 1 73 ? 11.482 -1.685 12.312 1.00 95.81 73 ASP A N 1
ATOM 589 C CA . ASP A 1 73 ? 12.736 -2.440 12.244 1.00 95.81 73 ASP A CA 1
ATOM 590 C C . ASP A 1 73 ? 13.845 -1.516 11.697 1.00 95.81 73 ASP A C 1
ATOM 592 O O . ASP A 1 73 ? 13.608 -0.829 10.702 1.00 95.81 73 ASP A O 1
ATOM 596 N N . PRO A 1 74 ? 15.060 -1.488 12.279 1.00 96.44 74 PRO A N 1
ATOM 597 C CA . PRO A 1 74 ? 16.176 -0.681 11.776 1.00 96.44 74 PRO A CA 1
ATOM 598 C C . PRO A 1 74 ? 16.531 -0.906 10.296 1.00 96.44 74 PRO A C 1
ATOM 600 O O . PRO A 1 74 ? 17.192 -0.066 9.687 1.00 96.44 74 PRO A O 1
ATOM 603 N N . LYS A 1 75 ? 16.121 -2.036 9.710 1.00 96.19 75 LYS A N 1
ATOM 604 C CA . LYS A 1 75 ? 16.295 -2.350 8.284 1.00 96.19 75 LYS A CA 1
ATOM 605 C C . LYS A 1 75 ? 15.226 -1.721 7.384 1.00 96.19 75 LYS A C 1
ATOM 607 O O . LYS A 1 75 ? 15.397 -1.745 6.167 1.00 96.19 75 LYS A O 1
ATOM 612 N N . ASP A 1 76 ? 14.162 -1.169 7.962 1.00 95.06 76 ASP A N 1
ATOM 613 C CA . ASP A 1 76 ? 13.014 -0.566 7.281 1.00 95.06 76 ASP A CA 1
ATOM 614 C C . ASP A 1 76 ? 12.740 0.846 7.830 1.00 95.06 76 ASP A C 1
ATOM 616 O O . ASP A 1 76 ? 11.785 1.115 8.561 1.00 95.06 76 ASP A O 1
ATOM 620 N N . VAL A 1 77 ? 13.676 1.753 7.541 1.00 95.19 77 VAL A N 1
ATOM 621 C CA . VAL A 1 77 ? 13.691 3.133 8.071 1.00 95.19 77 VAL A CA 1
ATOM 622 C C . VAL A 1 77 ? 13.707 4.202 6.984 1.00 95.19 77 VAL A C 1
ATOM 624 O O . VAL A 1 77 ? 13.529 5.385 7.268 1.00 95.19 77 VAL A O 1
ATOM 627 N N . ALA A 1 78 ? 13.967 3.812 5.738 1.00 94.94 78 ALA A N 1
ATOM 628 C CA . ALA A 1 78 ? 14.163 4.737 4.637 1.00 94.94 78 ALA A CA 1
ATOM 629 C C . ALA A 1 78 ? 13.777 4.096 3.306 1.00 94.94 78 ALA A C 1
ATOM 631 O O . ALA A 1 78 ? 13.745 2.874 3.157 1.00 94.94 78 ALA A O 1
ATOM 632 N N . ARG A 1 79 ? 13.547 4.946 2.305 1.00 94.50 79 ARG A N 1
ATOM 633 C CA . ARG A 1 79 ? 13.428 4.498 0.917 1.00 94.50 79 ARG A CA 1
ATOM 634 C C . ARG A 1 79 ? 14.737 3.830 0.492 1.00 94.50 79 ARG A C 1
ATOM 636 O O . ARG A 1 79 ? 15.818 4.344 0.773 1.00 94.50 79 ARG A O 1
ATOM 643 N N . VAL A 1 80 ? 14.631 2.706 -0.209 1.00 93.50 80 VAL A N 1
ATOM 644 C CA . VAL A 1 80 ? 15.781 1.960 -0.732 1.00 93.50 80 VAL A CA 1
ATOM 645 C C . VAL A 1 80 ? 15.771 2.090 -2.248 1.00 93.50 80 VAL A C 1
ATOM 647 O O . VAL A 1 80 ? 15.182 1.262 -2.934 1.00 93.50 80 VAL A O 1
ATOM 650 N N . GLU A 1 81 ? 16.405 3.139 -2.775 1.00 91.12 81 GLU A N 1
ATOM 651 C CA . GLU A 1 81 ? 16.333 3.468 -4.211 1.00 91.12 81 GLU A CA 1
ATOM 652 C C . GLU A 1 81 ? 16.826 2.331 -5.110 1.00 91.12 81 GLU A C 1
ATOM 654 O O . GLU A 1 81 ? 16.251 2.088 -6.165 1.00 91.12 81 GLU A O 1
ATOM 659 N N . SER A 1 82 ? 17.813 1.550 -4.658 1.00 90.81 82 SER A N 1
ATOM 660 C CA . SER A 1 82 ? 18.292 0.339 -5.349 1.00 90.81 82 SER A CA 1
ATOM 661 C C . SER A 1 82 ? 17.244 -0.773 -5.489 1.00 90.81 82 SER A C 1
ATOM 663 O O . SER A 1 82 ? 17.459 -1.739 -6.216 1.00 90.81 82 SER A O 1
ATOM 665 N N . LYS A 1 83 ? 16.103 -0.652 -4.804 1.00 92.62 83 LYS A N 1
ATOM 666 C CA . LYS A 1 83 ? 14.945 -1.548 -4.896 1.00 92.62 83 LYS A CA 1
ATOM 667 C C . LYS A 1 83 ? 13.693 -0.841 -5.431 1.00 92.62 83 LYS A C 1
ATOM 669 O O . LYS A 1 83 ? 12.626 -1.448 -5.448 1.00 92.62 83 LYS A O 1
ATOM 674 N N . THR A 1 84 ? 13.822 0.401 -5.897 1.00 94.25 84 THR A N 1
ATOM 675 C CA . THR A 1 84 ? 12.758 1.144 -6.580 1.00 94.25 84 THR A CA 1
ATOM 676 C C . THR A 1 84 ? 12.985 1.058 -8.084 1.00 94.25 84 THR A C 1
ATOM 678 O O . THR A 1 84 ? 14.004 1.527 -8.589 1.00 94.25 84 THR A O 1
ATOM 681 N N . TRP A 1 85 ? 12.029 0.468 -8.801 1.00 95.62 85 TRP A N 1
ATOM 682 C CA . TRP A 1 85 ? 12.144 0.195 -10.233 1.00 95.62 85 TRP A CA 1
ATOM 683 C C . TRP A 1 85 ? 10.952 0.757 -10.998 1.00 95.62 85 TRP A C 1
ATOM 685 O O . TRP A 1 85 ? 9.818 0.742 -10.519 1.00 95.62 85 TRP A O 1
ATOM 695 N N . MET A 1 86 ? 11.215 1.210 -12.217 1.00 95.94 86 MET A N 1
ATOM 696 C CA . MET A 1 86 ? 10.207 1.566 -13.206 1.00 95.94 86 MET A CA 1
ATOM 697 C C . MET A 1 86 ? 10.193 0.502 -14.303 1.00 95.94 86 MET A C 1
ATOM 699 O O . MET A 1 86 ? 11.244 0.026 -14.735 1.00 95.94 86 MET A O 1
ATOM 703 N N . VAL A 1 87 ? 8.995 0.122 -14.745 1.00 96.81 87 VAL A N 1
ATOM 704 C CA . VAL A 1 87 ? 8.802 -0.974 -15.699 1.00 96.81 87 VAL A CA 1
ATOM 705 C C . VAL A 1 87 ? 8.058 -0.458 -16.915 1.00 96.81 87 VAL A C 1
ATOM 707 O O . VAL A 1 87 ? 6.896 -0.061 -16.838 1.00 96.81 87 VAL A O 1
ATOM 710 N N . THR A 1 88 ? 8.756 -0.462 -18.040 1.00 96.56 88 THR A N 1
ATOM 711 C CA . THR A 1 88 ? 8.275 -0.022 -19.351 1.00 96.56 88 THR A CA 1
ATOM 712 C C . THR A 1 88 ? 8.753 -1.016 -20.412 1.00 96.56 88 THR A C 1
ATOM 714 O O . THR A 1 88 ? 9.788 -1.657 -20.206 1.00 96.56 88 THR A O 1
ATOM 717 N N . PRO A 1 89 ? 8.028 -1.190 -21.536 1.00 96.06 89 PRO A N 1
ATOM 718 C CA . PRO A 1 89 ? 8.450 -2.108 -22.596 1.00 96.06 89 PRO A CA 1
ATOM 719 C C . PRO A 1 89 ? 9.831 -1.771 -23.171 1.00 96.06 89 PRO A C 1
ATOM 721 O O . PRO A 1 89 ? 10.601 -2.678 -23.474 1.00 96.06 89 PRO A O 1
ATOM 724 N N . ASP A 1 90 ? 10.146 -0.479 -23.286 1.00 94.75 90 ASP A N 1
ATOM 725 C CA . ASP A 1 90 ? 11.440 0.019 -23.746 1.00 94.75 90 ASP A CA 1
ATOM 726 C C . ASP A 1 90 ? 12.171 0.743 -22.609 1.00 94.75 90 ASP A C 1
ATOM 728 O O . ASP A 1 90 ? 11.673 1.724 -22.052 1.00 94.75 90 ASP A O 1
ATOM 732 N N . LYS A 1 91 ? 13.394 0.285 -22.320 1.00 91.38 91 LYS A N 1
ATOM 733 C CA . LYS A 1 91 ? 14.305 0.842 -21.314 1.00 91.38 91 LYS A CA 1
ATOM 734 C C . LYS A 1 91 ? 14.434 2.359 -21.401 1.00 91.38 91 LYS A C 1
ATOM 736 O O . LYS A 1 91 ? 14.427 3.039 -20.371 1.00 91.38 91 LYS A O 1
ATOM 741 N N . TYR A 1 92 ? 14.534 2.903 -22.610 1.00 92.56 92 TYR A N 1
ATOM 742 C CA . TYR A 1 92 ? 14.835 4.321 -22.796 1.00 92.56 92 TYR A CA 1
ATOM 743 C C . TYR A 1 92 ? 13.623 5.248 -22.635 1.00 92.56 92 TYR A C 1
ATOM 745 O O . TYR A 1 92 ? 13.772 6.467 -22.629 1.00 92.56 92 TYR A O 1
ATOM 753 N N . GLN A 1 93 ? 12.429 4.694 -22.394 1.00 92.62 93 GLN A N 1
ATOM 754 C CA . GLN A 1 93 ? 11.279 5.466 -21.902 1.00 92.62 93 GLN A CA 1
ATOM 755 C C . GLN A 1 93 ? 11.403 5.825 -20.416 1.00 92.62 93 GLN A C 1
ATOM 757 O O . GLN A 1 93 ? 10.630 6.631 -19.900 1.00 92.62 93 GLN A O 1
ATOM 762 N N . THR A 1 94 ? 12.349 5.200 -19.718 1.00 92.19 94 THR A N 1
ATOM 763 C CA . THR A 1 94 ? 12.527 5.316 -18.272 1.00 92.19 94 THR A CA 1
ATOM 764 C C . THR A 1 94 ? 13.878 5.911 -17.910 1.00 92.19 94 THR A C 1
ATOM 766 O O . THR A 1 94 ? 13.945 6.797 -17.062 1.00 92.19 94 THR A O 1
ATOM 769 N N . VAL A 1 95 ? 14.954 5.430 -18.533 1.00 91.94 95 VAL A N 1
ATOM 770 C CA . VAL A 1 95 ? 16.319 5.890 -18.251 1.00 91.94 95 VAL A CA 1
ATOM 771 C C . VAL A 1 95 ? 16.954 6.506 -19.490 1.00 91.94 95 VAL A C 1
ATOM 773 O O . VAL A 1 95 ? 16.667 6.108 -20.613 1.00 91.94 95 VAL A O 1
ATOM 776 N N . THR A 1 96 ? 17.854 7.466 -19.299 1.00 90.88 96 THR A N 1
ATOM 777 C CA . THR A 1 96 ? 18.643 8.028 -20.401 1.00 90.88 96 THR A CA 1
ATOM 778 C C . THR A 1 96 ? 19.675 7.040 -20.921 1.00 90.88 96 THR A C 1
ATOM 780 O O . THR A 1 96 ? 20.144 6.164 -20.193 1.00 90.88 96 THR A O 1
ATOM 783 N N . HIS A 1 97 ? 20.098 7.237 -22.168 1.00 90.88 97 HIS A N 1
ATOM 784 C CA . HIS A 1 97 ? 21.308 6.604 -22.677 1.00 90.88 97 HIS A CA 1
ATOM 785 C C . HIS A 1 97 ? 22.514 7.023 -21.827 1.00 90.88 97 HIS A C 1
ATOM 787 O O . HIS A 1 97 ? 22.744 8.212 -21.607 1.00 90.88 97 HIS A O 1
ATOM 793 N N . THR A 1 98 ? 23.278 6.041 -21.360 1.00 89.12 98 THR A N 1
ATOM 794 C CA . THR A 1 98 ? 24.538 6.232 -20.639 1.00 89.12 98 THR A CA 1
ATOM 795 C C . THR A 1 98 ? 25.668 5.508 -21.376 1.00 89.12 98 THR A C 1
ATOM 797 O O . THR A 1 98 ? 25.398 4.547 -22.104 1.00 89.12 98 THR A O 1
ATOM 800 N N . PRO A 1 99 ? 26.929 5.963 -21.239 1.00 91.12 99 PRO A N 1
ATOM 801 C CA . PRO A 1 99 ? 28.082 5.213 -21.728 1.00 91.12 99 PRO A CA 1
ATOM 802 C C . PRO A 1 99 ? 28.163 3.813 -21.106 1.00 91.12 99 PRO A C 1
ATOM 804 O O . PRO A 1 99 ? 27.611 3.561 -20.033 1.00 91.12 99 PRO A O 1
ATOM 807 N N . GLU A 1 100 ? 28.886 2.906 -21.760 1.00 87.38 100 GLU A N 1
ATOM 808 C CA . GLU A 1 100 ? 29.113 1.556 -21.242 1.00 87.38 100 GLU A CA 1
ATOM 809 C C . GLU A 1 100 ? 29.769 1.595 -19.848 1.00 87.38 100 GLU A C 1
ATOM 811 O O . GLU A 1 100 ? 30.693 2.370 -19.603 1.00 87.38 100 GLU A O 1
ATOM 816 N N . GLY A 1 101 ? 29.254 0.787 -18.915 1.00 85.75 101 GLY A N 1
ATOM 817 C CA . GLY A 1 101 ? 29.711 0.748 -17.520 1.00 85.75 101 GLY A CA 1
ATOM 818 C C . GLY A 1 101 ? 29.205 1.888 -16.625 1.00 85.75 101 GLY A C 1
ATOM 819 O O . GLY A 1 101 ? 29.559 1.923 -15.448 1.00 85.75 101 GLY A O 1
ATOM 820 N N . VAL A 1 102 ? 28.383 2.809 -17.143 1.00 87.44 102 VAL A N 1
ATOM 821 C CA . VAL A 1 102 ? 27.801 3.910 -16.361 1.00 87.44 102 VAL A CA 1
ATOM 822 C C . VAL A 1 102 ? 26.336 3.622 -16.041 1.00 87.44 102 VAL A C 1
ATOM 824 O O . VAL A 1 102 ? 25.487 3.567 -16.934 1.00 87.44 102 VAL A O 1
ATOM 827 N N . GLU A 1 103 ? 26.031 3.506 -14.750 1.00 82.06 103 GLU A N 1
ATOM 828 C CA . GLU A 1 103 ? 24.658 3.350 -14.270 1.00 82.06 103 GLU A CA 1
ATOM 829 C C . GLU A 1 103 ? 23.870 4.672 -14.370 1.00 82.06 103 GLU A C 1
ATOM 831 O O . GLU A 1 103 ? 24.377 5.729 -13.972 1.00 82.06 103 GLU A O 1
ATOM 836 N N . PRO A 1 104 ? 22.626 4.655 -14.885 1.00 82.38 104 PRO A N 1
ATOM 837 C CA . PRO A 1 104 ? 21.774 5.838 -14.916 1.00 82.38 104 PRO A CA 1
ATOM 838 C C . PRO A 1 104 ? 21.451 6.365 -13.511 1.00 82.38 104 PRO A C 1
ATOM 840 O O . PRO A 1 104 ? 20.901 5.658 -12.675 1.00 82.38 104 PRO A O 1
ATOM 843 N N . ILE A 1 105 ? 21.707 7.653 -13.273 1.00 83.69 105 ILE A N 1
ATOM 844 C CA . ILE A 1 105 ? 21.415 8.304 -11.981 1.00 83.69 105 ILE A CA 1
ATOM 845 C C . ILE A 1 105 ? 19.930 8.640 -11.777 1.00 83.69 105 ILE A C 1
ATOM 847 O O . ILE A 1 105 ? 19.510 8.918 -10.659 1.00 83.69 105 ILE A O 1
ATOM 851 N N . MET A 1 106 ? 19.135 8.669 -12.854 1.00 83.06 106 MET A N 1
ATOM 852 C CA . MET A 1 106 ? 17.744 9.150 -12.817 1.00 83.06 106 MET A CA 1
ATOM 853 C C . MET A 1 106 ? 16.729 8.089 -12.371 1.00 83.06 106 MET A C 1
ATOM 855 O O . MET A 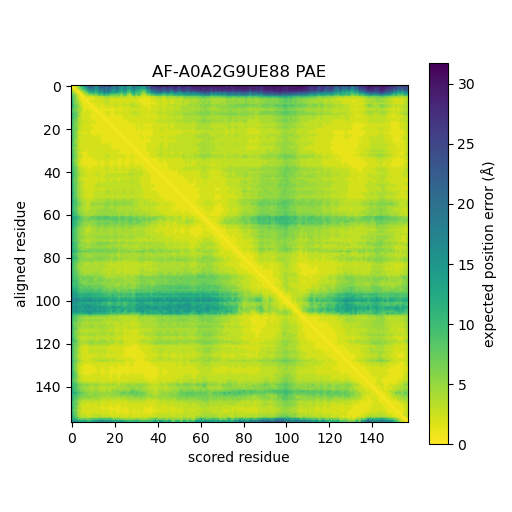1 106 ? 15.560 8.410 -12.174 1.00 83.06 106 MET A O 1
ATOM 859 N N . GLY A 1 107 ? 17.157 6.836 -12.214 1.00 87.56 107 GLY A N 1
ATOM 860 C CA . GLY A 1 107 ? 16.316 5.744 -11.742 1.00 87.56 107 GLY A CA 1
ATOM 861 C C . GLY A 1 107 ? 16.718 4.401 -12.334 1.00 87.56 107 GLY A C 1
ATOM 862 O O . GLY A 1 107 ? 17.584 4.318 -13.204 1.00 87.56 107 GLY A O 1
ATOM 863 N N . HIS A 1 108 ? 16.051 3.348 -11.872 1.00 92.19 108 HIS A N 1
ATOM 864 C CA . HIS A 1 108 ? 16.300 1.987 -12.328 1.00 92.19 108 HIS A CA 1
ATOM 865 C C . HIS A 1 108 ? 15.168 1.494 -13.226 1.00 92.19 108 HIS A C 1
ATOM 867 O O . HIS A 1 108 ? 13.987 1.706 -12.940 1.00 92.19 108 HIS A O 1
ATOM 873 N N . TRP A 1 109 ? 15.536 0.807 -14.305 1.00 94.88 109 TRP A N 1
ATOM 874 C CA . TRP A 1 109 ? 14.593 0.168 -15.216 1.00 94.88 109 TRP 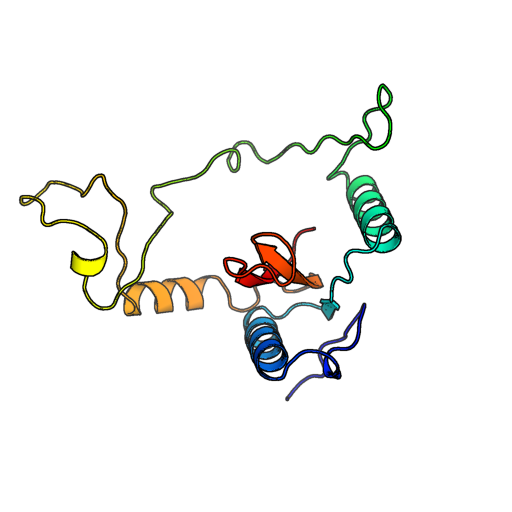A CA 1
ATOM 875 C C . TRP A 1 109 ? 14.661 -1.351 -15.087 1.00 94.88 109 TRP A C 1
ATOM 877 O O . TRP A 1 109 ? 15.749 -1.922 -15.036 1.00 94.88 109 TRP A O 1
ATOM 887 N N . MET A 1 110 ? 13.497 -1.994 -15.070 1.00 95.62 110 MET A N 1
ATOM 888 C CA . MET A 1 110 ? 13.347 -3.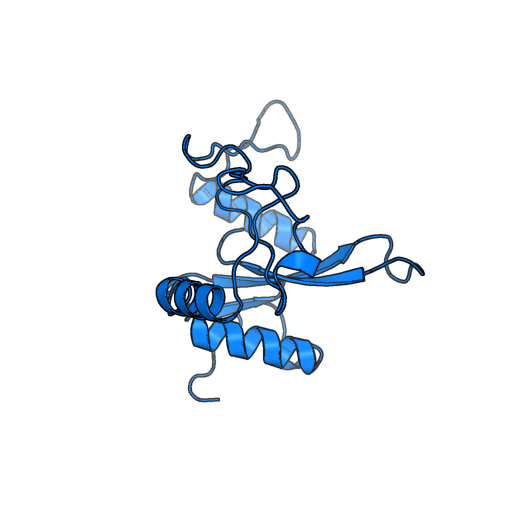446 -15.109 1.00 95.62 110 MET A CA 1
ATOM 889 C C . MET A 1 110 ? 12.413 -3.819 -16.264 1.00 95.62 110 MET A C 1
ATOM 891 O O . MET A 1 110 ? 11.428 -3.125 -16.518 1.00 95.62 110 MET A O 1
ATOM 895 N N . SER A 1 111 ? 12.707 -4.918 -16.963 1.00 97.25 111 SER A N 1
ATOM 896 C CA . SER A 1 111 ? 11.843 -5.391 -18.046 1.00 97.25 111 SER A CA 1
ATOM 897 C C . SER A 1 111 ? 10.506 -5.929 -17.503 1.00 97.25 111 SER A C 1
ATOM 899 O O . SER A 1 111 ? 10.451 -6.417 -16.368 1.00 97.25 111 SER A O 1
ATOM 901 N N . PRO A 1 112 ? 9.419 -5.903 -18.298 1.00 97.88 112 PRO A N 1
ATOM 902 C CA . PRO A 1 112 ? 8.145 -6.501 -17.893 1.00 97.88 112 PRO A CA 1
ATOM 903 C C . PRO A 1 112 ? 8.244 -7.992 -17.538 1.00 97.88 112 PRO A C 1
ATOM 905 O O . PRO A 1 112 ? 7.575 -8.445 -16.613 1.00 97.88 112 PRO A O 1
ATOM 908 N N . GLU A 1 113 ? 9.101 -8.745 -18.234 1.00 97.62 113 GLU A N 1
ATOM 909 C CA . GLU A 1 113 ? 9.351 -10.166 -17.960 1.00 97.62 113 GLU A CA 1
ATOM 910 C C . GLU A 1 113 ? 10.051 -10.367 -16.610 1.00 97.62 113 GLU A C 1
ATOM 912 O O . GLU A 1 113 ? 9.625 -11.194 -15.804 1.00 97.62 113 GLU A O 1
ATOM 917 N N . SER A 1 114 ? 11.086 -9.571 -16.321 1.00 97.12 114 SER A N 1
ATOM 918 C CA . SER A 1 114 ? 11.757 -9.616 -15.021 1.00 97.12 114 SER A CA 1
ATOM 919 C C . SER A 1 114 ? 10.797 -9.254 -13.890 1.00 97.12 114 SER A C 1
ATOM 921 O O . SER A 1 114 ? 10.791 -9.941 -12.873 1.00 97.12 114 SER A O 1
ATOM 923 N N . LEU A 1 115 ? 9.934 -8.246 -14.077 1.00 97.19 115 LEU A N 1
ATOM 924 C CA . LEU A 1 115 ? 8.910 -7.913 -13.086 1.00 97.19 115 LEU A CA 1
ATOM 925 C C . LEU A 1 115 ? 7.947 -9.083 -12.862 1.00 97.19 115 LEU A C 1
ATOM 927 O O . LEU A 1 115 ? 7.639 -9.383 -11.714 1.00 97.19 115 LEU A O 1
ATOM 931 N N . ALA A 1 116 ? 7.471 -9.742 -13.921 1.00 95.88 116 ALA A N 1
ATOM 932 C CA . ALA A 1 116 ? 6.557 -10.877 -13.791 1.00 95.88 116 ALA A CA 1
ATOM 933 C C . ALA A 1 116 ? 7.163 -11.991 -12.918 1.00 95.88 116 ALA A C 1
ATOM 935 O O . ALA A 1 116 ? 6.534 -12.418 -11.952 1.00 95.88 116 ALA A O 1
ATOM 936 N N . ASN A 1 117 ? 8.426 -12.354 -13.165 1.00 97.12 117 ASN A N 1
ATOM 937 C CA . ASN A 1 117 ? 9.154 -13.324 -12.341 1.00 97.12 117 ASN A CA 1
ATOM 938 C C . ASN A 1 117 ? 9.287 -12.866 -10.875 1.00 97.12 117 ASN A C 1
ATOM 940 O O . ASN A 1 117 ? 9.111 -13.646 -9.936 1.00 97.12 117 ASN A O 1
ATOM 944 N N . GLU A 1 118 ? 9.573 -11.583 -10.649 1.00 97.06 118 GLU A N 1
ATOM 945 C CA . GLU A 1 118 ? 9.671 -11.017 -9.300 1.00 97.06 118 GLU A CA 1
ATOM 946 C C . GLU A 1 118 ? 8.320 -11.018 -8.567 1.00 97.06 118 GLU A C 1
ATOM 948 O O . GLU A 1 118 ? 8.276 -11.237 -7.353 1.00 97.06 118 GLU A O 1
ATOM 953 N N . LEU A 1 119 ? 7.215 -10.804 -9.290 1.00 95.31 119 LEU A N 1
ATOM 954 C CA . LEU A 1 119 ? 5.865 -10.861 -8.738 1.00 95.31 119 LEU A CA 1
ATOM 955 C C . LEU A 1 119 ? 5.473 -12.297 -8.369 1.00 95.31 119 LEU A C 1
ATOM 957 O O . LEU A 1 119 ? 5.016 -12.527 -7.245 1.00 95.31 119 LEU A O 1
ATOM 961 N N . ASP A 1 120 ? 5.707 -13.254 -9.268 1.00 95.25 120 ASP A N 1
ATOM 962 C CA . ASP A 1 120 ? 5.366 -14.671 -9.084 1.00 95.25 120 ASP A CA 1
ATOM 963 C C . ASP A 1 120 ? 6.152 -15.325 -7.942 1.00 95.25 120 ASP A C 1
ATOM 965 O O . ASP A 1 120 ? 5.686 -16.271 -7.312 1.00 95.25 120 ASP A O 1
ATOM 969 N N . THR A 1 121 ? 7.327 -14.796 -7.610 1.00 97.06 121 THR A N 1
ATOM 970 C CA . THR A 1 121 ? 8.141 -15.299 -6.494 1.00 97.06 121 THR A CA 1
ATOM 971 C C . THR A 1 121 ? 7.741 -14.733 -5.132 1.00 97.06 121 THR A C 1
ATOM 973 O O . THR A 1 121 ? 8.061 -15.336 -4.109 1.00 97.06 121 THR A O 1
ATOM 976 N N . ARG A 1 122 ? 7.062 -13.578 -5.083 1.00 97.62 122 ARG A N 1
ATOM 977 C CA . ARG A 1 122 ? 6.842 -12.824 -3.831 1.00 97.62 122 ARG A CA 1
ATOM 978 C C . ARG A 1 122 ? 5.391 -12.726 -3.400 1.00 97.62 122 ARG A C 1
ATOM 980 O O . ARG A 1 122 ? 5.119 -12.721 -2.203 1.00 97.62 122 ARG A O 1
ATOM 987 N N . PHE A 1 123 ? 4.471 -12.584 -4.347 1.00 97.62 123 PHE A N 1
ATOM 988 C CA . PHE A 1 123 ? 3.073 -12.281 -4.046 1.00 97.62 123 PHE A CA 1
ATOM 989 C C . PHE A 1 123 ? 2.170 -13.495 -3.808 1.00 97.62 123 PHE A C 1
ATOM 991 O O . PHE A 1 123 ? 1.240 -13.346 -3.008 1.00 97.62 123 PHE A O 1
ATOM 998 N N . PRO A 1 124 ? 2.377 -14.675 -4.429 1.00 98.00 124 PRO A N 1
ATOM 999 C CA . PRO A 1 124 ? 1.536 -15.832 -4.148 1.00 98.00 124 PRO A CA 1
ATOM 1000 C C . PRO A 1 124 ? 1.497 -16.178 -2.655 1.00 98.00 124 PRO A C 1
ATOM 1002 O O . PRO A 1 124 ? 2.507 -16.521 -2.048 1.00 98.00 124 PRO A O 1
ATOM 1005 N N . GLY A 1 125 ? 0.314 -16.074 -2.049 1.00 97.31 125 GLY A N 1
ATOM 1006 C CA . GLY A 1 125 ? 0.090 -16.407 -0.642 1.00 97.31 125 GLY A CA 1
ATOM 1007 C C . GLY A 1 125 ? 0.702 -15.451 0.390 1.00 97.31 125 GLY A C 1
ATOM 1008 O O . GLY A 1 125 ? 0.674 -15.771 1.578 1.00 97.31 125 GLY A O 1
ATOM 1009 N N . CYS A 1 126 ? 1.231 -14.288 -0.009 1.00 97.81 126 CYS A N 1
ATOM 1010 C CA . CYS A 1 126 ? 1.955 -13.398 0.909 1.00 97.81 126 CYS A CA 1
ATOM 1011 C C . CYS A 1 126 ? 1.100 -12.834 2.061 1.00 97.81 126 CYS A C 1
ATOM 1013 O O . CYS A 1 126 ? 1.643 -12.447 3.094 1.00 97.81 126 CYS A O 1
ATOM 1015 N N . MET A 1 127 ? -0.230 -12.844 1.925 1.00 97.62 127 MET A N 1
ATOM 1016 C CA . MET A 1 127 ? -1.177 -12.386 2.944 1.00 97.62 127 MET A CA 1
ATOM 1017 C C . MET A 1 127 ? -1.851 -13.538 3.704 1.00 97.62 127 MET A C 1
ATOM 1019 O O . MET A 1 127 ? -2.833 -13.307 4.413 1.00 97.62 127 MET A O 1
ATOM 1023 N N . ALA A 1 128 ? -1.351 -14.774 3.595 1.00 96.06 128 ALA A N 1
ATOM 1024 C CA . ALA A 1 128 ? -1.915 -15.925 4.298 1.00 96.06 128 ALA A CA 1
ATOM 1025 C C . ALA A 1 128 ? -2.093 -15.647 5.804 1.00 96.06 128 ALA A C 1
ATOM 1027 O O . ALA A 1 128 ? -1.169 -15.242 6.508 1.00 96.06 128 ALA A O 1
ATOM 1028 N N . GLY A 1 129 ? -3.321 -15.833 6.300 1.00 94.56 129 GLY A N 1
ATOM 1029 C CA . GLY A 1 129 ? -3.684 -15.577 7.700 1.00 94.56 129 GLY A CA 1
ATOM 1030 C C . GLY A 1 129 ? -3.922 -14.103 8.067 1.00 94.56 129 GLY A C 1
ATOM 1031 O O . GLY A 1 129 ? -4.432 -13.835 9.157 1.00 94.56 129 GLY A O 1
ATOM 1032 N N . ARG A 1 130 ? -3.631 -13.153 7.170 1.00 95.94 130 ARG A N 1
ATOM 1033 C CA . ARG A 1 130 ? -3.799 -11.705 7.380 1.00 95.94 130 ARG A CA 1
ATOM 1034 C C . ARG A 1 130 ? -5.098 -11.190 6.762 1.00 95.94 130 ARG A C 1
ATOM 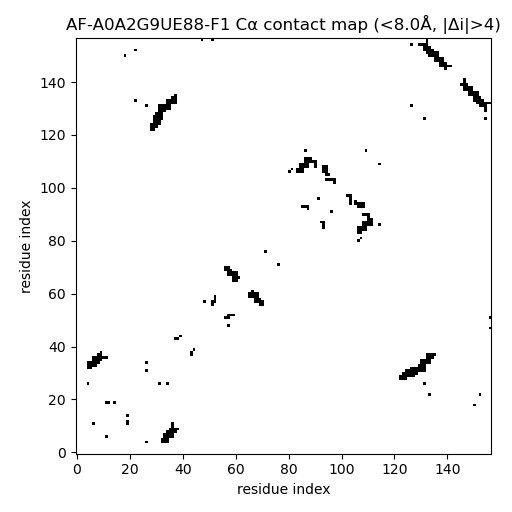1036 O O . ARG A 1 130 ? -5.749 -11.874 5.973 1.00 95.94 130 ARG A O 1
ATOM 1043 N N . ILE A 1 131 ? -5.504 -9.990 7.162 1.00 95.69 131 ILE A N 1
ATOM 1044 C CA . ILE A 1 131 ? -6.626 -9.272 6.548 1.00 95.69 131 ILE A CA 1
ATOM 1045 C C . ILE A 1 131 ? -6.072 -8.448 5.386 1.00 95.69 131 ILE A C 1
ATOM 1047 O O . ILE A 1 131 ? -5.054 -7.790 5.554 1.00 95.69 131 ILE A O 1
ATOM 1051 N N . MET A 1 132 ? -6.745 -8.473 4.237 1.00 97.81 132 MET A N 1
ATOM 1052 C CA . MET A 1 132 ? -6.496 -7.534 3.145 1.00 97.81 132 MET A CA 1
ATOM 1053 C C . MET A 1 132 ? -7.383 -6.305 3.332 1.00 97.81 132 MET A C 1
ATOM 1055 O O . MET A 1 132 ? -8.602 -6.387 3.186 1.00 97.81 132 MET A O 1
ATOM 1059 N N . TYR A 1 133 ? -6.773 -5.169 3.631 1.00 97.88 133 TYR A N 1
ATOM 1060 C CA . TYR A 1 133 ? -7.439 -3.877 3.712 1.00 97.88 133 TYR A CA 1
ATOM 1061 C C . TYR A 1 133 ? -7.524 -3.250 2.324 1.00 97.88 133 TYR A C 1
ATOM 1063 O O . TYR A 1 133 ? -6.513 -3.168 1.627 1.00 97.88 133 TYR A O 1
ATOM 1071 N N . VAL A 1 134 ? -8.721 -2.825 1.922 1.00 98.25 134 VAL A N 1
ATOM 1072 C CA . VAL A 1 134 ? -8.993 -2.134 0.657 1.00 98.25 134 VAL A CA 1
ATOM 1073 C C . VAL A 1 134 ? -9.228 -0.665 0.974 1.00 98.25 134 VAL A C 1
ATOM 1075 O O . VAL A 1 134 ? -10.249 -0.320 1.560 1.00 98.25 134 VAL A O 1
ATOM 1078 N N . ILE A 1 135 ? -8.288 0.188 0.574 1.00 98.06 135 ILE A N 1
ATOM 1079 C CA . ILE A 1 135 ? -8.275 1.615 0.902 1.00 98.06 135 ILE A CA 1
ATOM 1080 C C . ILE A 1 135 ? -8.581 2.416 -0.366 1.00 98.06 135 ILE A C 1
ATOM 1082 O O . ILE A 1 135 ? -7.688 2.585 -1.207 1.00 98.06 135 ILE A O 1
ATOM 1086 N N . P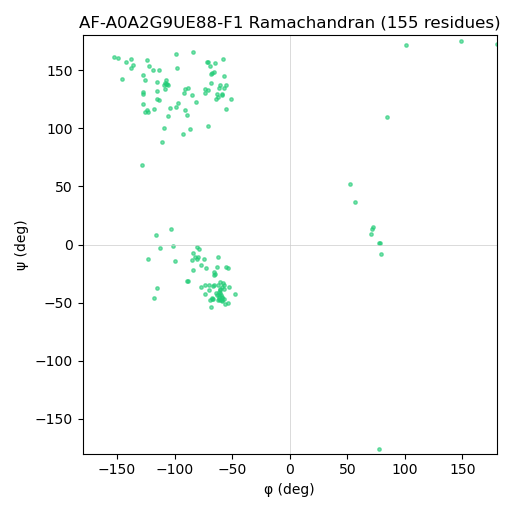RO A 1 136 ? -9.821 2.896 -0.553 1.00 97.50 136 PRO A N 1
ATOM 1087 C CA . PRO A 1 136 ? -10.115 3.912 -1.553 1.00 97.50 136 PRO A CA 1
ATOM 1088 C C . PRO A 1 136 ? -9.585 5.270 -1.074 1.00 97.50 136 PRO A C 1
ATOM 1090 O O . PRO A 1 136 ? -9.850 5.687 0.049 1.00 97.50 136 PRO A O 1
ATOM 1093 N N . PHE A 1 137 ? -8.845 5.983 -1.922 1.00 97.44 1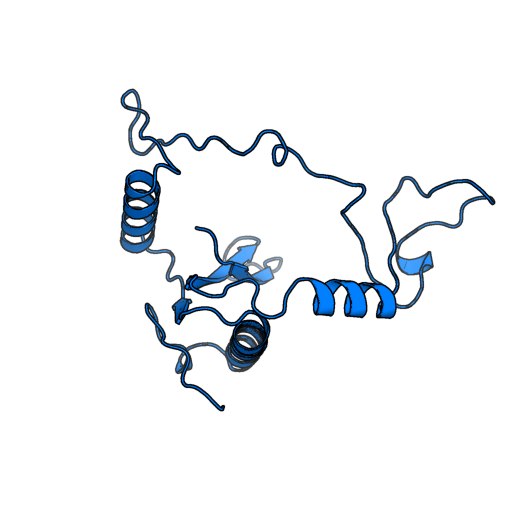37 PHE A N 1
ATOM 1094 C CA . PHE A 1 137 ? -8.308 7.300 -1.575 1.00 97.44 137 PHE A CA 1
ATOM 1095 C C . PHE A 1 137 ? -8.342 8.273 -2.755 1.00 97.44 137 PHE A C 1
ATOM 1097 O O . PHE A 1 137 ? -8.363 7.876 -3.922 1.00 97.44 137 PHE A O 1
ATOM 1104 N N . SER A 1 138 ? -8.326 9.567 -2.434 1.00 97.56 138 SER A N 1
ATOM 1105 C CA . SER A 1 138 ? -8.223 10.661 -3.401 1.00 97.56 138 SER A CA 1
ATOM 1106 C C . SER A 1 138 ? -6.913 11.413 -3.200 1.00 97.56 138 SER A C 1
ATOM 1108 O O . SER A 1 138 ? -6.635 11.911 -2.112 1.00 97.56 138 SER A O 1
ATOM 1110 N N . MET A 1 139 ? -6.126 11.537 -4.266 1.00 97.00 139 MET A N 1
ATOM 1111 C CA . MET A 1 139 ? -4.991 12.453 -4.326 1.00 97.00 139 MET A CA 1
ATOM 1112 C C . MET A 1 139 ? -5.501 13.819 -4.789 1.00 97.00 139 MET A C 1
ATOM 1114 O O . MET A 1 139 ? -5.737 14.031 -5.980 1.00 97.00 139 MET A O 1
ATOM 1118 N N . GLY A 1 140 ? -5.699 14.724 -3.829 1.00 96.00 140 GLY A N 1
ATOM 1119 C CA . GLY A 1 140 ? -6.319 16.039 -4.020 1.00 96.00 140 GLY A CA 1
ATOM 1120 C C . GLY A 1 140 ? -7.791 16.084 -3.575 1.00 96.00 140 GLY A C 1
ATOM 1121 O O . GLY A 1 140 ? -8.366 15.038 -3.254 1.00 96.00 140 GLY A O 1
ATOM 1122 N N . PRO A 1 141 ? -8.413 17.281 -3.543 1.00 96.00 141 PRO A N 1
ATOM 1123 C CA . PRO A 1 141 ? -9.808 17.442 -3.138 1.00 96.00 141 PRO A CA 1
ATOM 1124 C C . PRO A 1 141 ? -10.745 16.566 -3.970 1.00 96.00 141 PRO A C 1
ATOM 1126 O O . PRO A 1 141 ? -10.607 16.493 -5.194 1.00 96.00 141 PRO A O 1
ATOM 1129 N N . ILE A 1 142 ? -11.708 15.921 -3.313 1.00 95.94 142 ILE A N 1
ATOM 1130 C CA . ILE A 1 142 ? -12.678 15.045 -3.977 1.00 95.94 142 ILE A CA 1
ATOM 1131 C C . ILE A 1 142 ? -13.453 15.849 -5.028 1.00 95.94 142 ILE A C 1
ATOM 1133 O O . ILE A 1 142 ? -13.967 16.929 -4.743 1.00 95.94 142 ILE A O 1
ATOM 1137 N N . GLY A 1 143 ? -13.515 15.328 -6.255 1.00 93.62 143 GLY A N 1
ATOM 1138 C CA . GLY A 1 143 ? -14.175 15.993 -7.385 1.00 93.62 143 GLY A CA 1
ATOM 1139 C C . GLY A 1 143 ? -13.363 17.128 -8.023 1.00 93.62 143 GLY A C 1
ATOM 1140 O O . GLY A 1 143 ? -13.827 17.740 -8.981 1.00 93.62 143 GLY A O 1
ATOM 1141 N N . GLY A 1 144 ? -12.148 17.406 -7.538 1.00 94.94 144 GLY A N 1
ATOM 1142 C CA . GLY A 1 144 ? -11.270 18.413 -8.129 1.00 94.94 144 GLY A CA 1
ATOM 1143 C C . GLY A 1 144 ? -10.807 18.030 -9.545 1.00 94.94 144 GLY A C 1
ATOM 1144 O O . GLY A 1 144 ? -10.587 16.846 -9.815 1.00 94.94 144 GLY A O 1
ATOM 1145 N N . PRO A 1 145 ? -10.570 19.002 -10.449 1.00 95.50 145 PRO A N 1
ATOM 1146 C CA . PRO A 1 145 ? -10.242 18.733 -11.857 1.00 95.50 145 PRO A CA 1
ATOM 1147 C C . PRO A 1 145 ? -8.891 18.029 -12.057 1.00 95.50 145 PRO A C 1
ATOM 1149 O O . PRO A 1 145 ? -8.679 17.359 -13.064 1.00 95.50 145 PRO A O 1
ATOM 1152 N N . LEU A 1 146 ? -7.979 18.170 -11.091 1.00 95.44 146 LEU A N 1
ATOM 1153 C CA . LEU A 1 146 ? -6.669 17.515 -11.084 1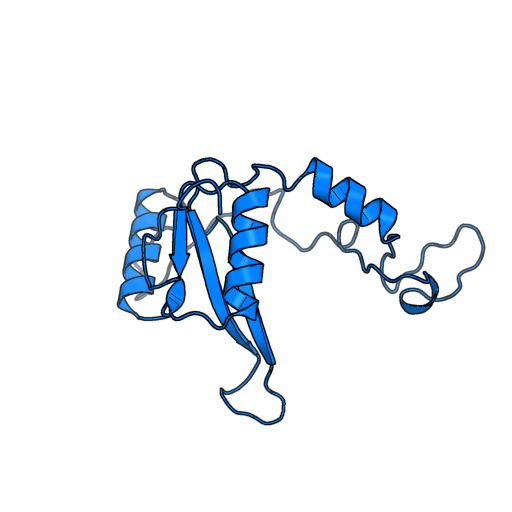.00 95.44 146 LEU A CA 1
ATOM 1154 C C . LEU A 1 146 ? -6.622 16.289 -10.161 1.00 95.44 146 LEU A C 1
ATOM 1156 O O . LEU A 1 146 ? -5.580 15.643 -10.067 1.00 95.44 146 LEU A O 1
ATOM 1160 N N . SER A 1 147 ? -7.726 15.974 -9.473 1.00 96.19 147 SER A N 1
ATOM 1161 C CA . SER A 1 147 ? -7.760 14.869 -8.517 1.00 96.19 147 SER A CA 1
ATOM 1162 C C . SER A 1 147 ? -7.612 13.517 -9.216 1.00 96.19 147 SER A C 1
ATOM 1164 O O . SER A 1 147 ? -8.039 13.323 -10.361 1.00 96.19 147 SER A O 1
ATOM 1166 N N . LYS A 1 148 ? -6.979 12.567 -8.524 1.00 97.25 148 LYS A N 1
ATOM 1167 C CA . LYS A 1 148 ? -6.845 11.178 -8.977 1.00 97.25 148 LYS A CA 1
ATOM 1168 C C . LYS A 1 148 ? -7.324 10.243 -7.878 1.00 97.25 148 LYS A C 1
ATOM 1170 O O . LYS A 1 148 ? -6.882 10.355 -6.739 1.00 97.25 148 LYS A O 1
ATOM 1175 N N . ILE A 1 149 ? -8.202 9.313 -8.238 1.00 97.25 149 ILE A N 1
ATOM 1176 C CA . ILE A 1 149 ? -8.683 8.271 -7.330 1.00 97.25 149 ILE A CA 1
ATOM 1177 C C . ILE A 1 149 ? -7.778 7.049 -7.446 1.00 97.25 149 ILE A C 1
ATOM 1179 O O . ILE A 1 149 ? -7.467 6.606 -8.554 1.00 97.25 149 ILE A O 1
ATOM 1183 N N . GLY A 1 150 ? -7.382 6.509 -6.299 1.00 97.44 150 GLY A N 1
ATOM 1184 C CA . GLY A 1 150 ? -6.620 5.276 -6.179 1.00 97.44 150 GLY A CA 1
ATOM 1185 C C . GLY A 1 150 ? -7.325 4.263 -5.284 1.00 97.44 150 GLY A C 1
ATOM 1186 O O . GLY A 1 150 ? -8.169 4.611 -4.459 1.00 97.44 150 GLY A O 1
ATOM 1187 N N . VAL A 1 151 ? -6.962 2.993 -5.458 1.00 98.19 151 VAL A N 1
ATOM 1188 C CA . VAL A 1 151 ? -7.316 1.912 -4.535 1.00 98.19 151 VAL A CA 1
ATOM 1189 C C . VAL A 1 151 ? 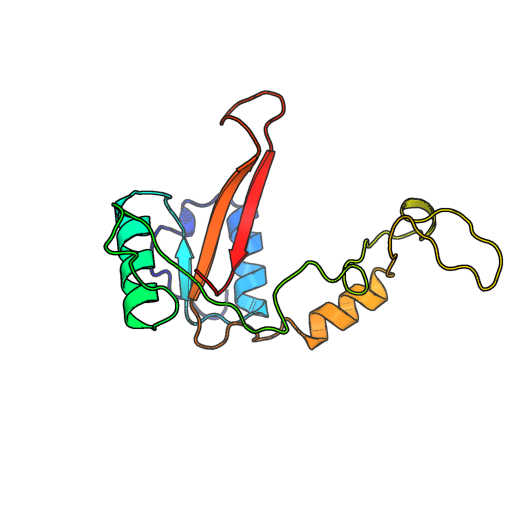-6.030 1.192 -4.169 1.00 98.19 151 VAL A C 1
ATOM 1191 O O . VAL A 1 151 ? -5.338 0.678 -5.048 1.00 98.19 151 VAL A O 1
ATOM 1194 N N . GLN A 1 152 ? -5.712 1.158 -2.881 1.00 98.25 152 GLN A N 1
ATOM 1195 C CA . GLN A 1 152 ? -4.581 0.406 -2.354 1.00 98.25 152 GLN A CA 1
ATOM 1196 C C . GLN A 1 152 ? -5.086 -0.844 -1.636 1.00 98.25 152 GLN A C 1
ATOM 1198 O O . GLN A 1 152 ? -6.054 -0.778 -0.883 1.00 98.25 152 GLN A O 1
ATOM 1203 N N . VAL A 1 153 ? -4.411 -1.976 -1.851 1.00 97.75 153 VAL A N 1
ATOM 1204 C CA . VAL A 1 153 ? -4.562 -3.165 -1.004 1.00 97.75 153 VAL A CA 1
ATOM 1205 C C . VAL A 1 153 ? -3.311 -3.353 -0.159 1.00 97.75 153 VAL A C 1
ATOM 1207 O O . VAL A 1 153 ? -2.198 -3.238 -0.674 1.00 97.75 153 VAL A O 1
ATOM 1210 N N . ARG A 1 154 ? -3.483 -3.614 1.136 1.00 96.62 154 ARG A N 1
ATOM 1211 C CA . ARG A 1 154 ? -2.381 -3.872 2.077 1.00 96.62 154 ARG A CA 1
ATOM 1212 C C . ARG A 1 154 ? -2.812 -4.832 3.180 1.00 96.62 154 ARG A C 1
ATOM 1214 O O . ARG A 1 154 ? -4.001 -5.002 3.419 1.00 96.62 154 ARG A O 1
ATOM 1221 N N . ASP A 1 155 ? -1.848 -5.453 3.845 1.00 94.75 155 ASP A N 1
ATOM 1222 C CA . ASP A 1 155 ? -2.050 -6.408 4.946 1.00 94.75 155 ASP A CA 1
ATOM 1223 C C . ASP A 1 155 ? -1.553 -5.911 6.312 1.00 94.75 155 ASP A C 1
ATOM 1225 O O . ASP A 1 155 ? -1.720 -6.583 7.334 1.00 94.75 155 ASP A O 1
ATOM 1229 N N . SER A 1 156 ? -0.951 -4.726 6.328 1.00 83.12 156 SER A N 1
ATOM 1230 C CA . SER A 1 156 ? -0.690 -3.931 7.522 1.00 83.12 156 SER A CA 1
ATOM 1231 C C . SER A 1 156 ? -1.783 -2.875 7.667 1.00 83.12 156 SER A C 1
ATOM 1233 O O . SER A 1 156 ? -2.345 -2.444 6.663 1.00 83.12 156 SER A O 1
ATOM 1235 N N . MET A 1 157 ? -2.066 -2.448 8.896 1.00 70.38 157 MET A N 1
ATOM 1236 C CA . MET A 1 157 ? -2.741 -1.178 9.162 1.00 70.38 157 MET A CA 1
ATOM 1237 C C . MET A 1 157 ? -1.781 -0.256 9.879 1.00 70.38 157 MET A C 1
ATOM 1239 O O . MET A 1 157 ? -1.080 -0.769 10.774 1.00 70.38 157 MET A O 1
#

Sequence (157 aa):
MPFPIRVFQGDFHLLPAKVQRFVAEKAELMRPRGIYICDGSQHEADEIIDKLIERGMLSPLKAYENNYICRTDPKDVARVESKTWMVTPDKYQTVTHTPEGVEPIMGHWMSPESLANELDTRFPGCMAGRIMYVIPFSMGPIGGPLSKIGVQVRDSM

pLDDT: mean 93.87, std 7.96, range [46.12, 98.25]

InterPro domains:
  IPR008209 Phosphoenolpyruvate carboxykinase, GTP-utilising [PTHR11561] (5-156)
  IPR008210 Phosphoenolpyruvate carboxykinase, N-terminal [G3DSA:3.40.449.10] (3-157)
  IPR008210 Phosphoenolpyruvate carboxykinase, N-terminal [SSF68923] (4-156)
  IPR035078 Phosphoenolpyruvate carboxykinase, GTP-utilising, N-terminal [PF17297] (21-156)

Organism: Teladorsagia circumcincta (NCBI:txid45464)

Foldseek 3Di:
DPDDAAEPADDLVPDDPVLNVVVVVLCQQQVASHEYEDPPDPVVVVVQQVVCVVVVQWDDDVVDPPDIDGDDDPVPDDDDQVPDEDEDQDPCVQFPDDPPPDDGPRGHYDYPVRVVVVCNVARGNNNPHFYWYWDWDWDDDVPDPPIDIDIDIDRHD

Solvent-accessible surface area (backbone atoms only — not comparable to full-atom values): 9701 Å² total; per-residue (Å²): 128,93,73,87,73,43,68,80,38,74,60,71,85,78,42,57,70,71,54,39,51,53,52,49,56,48,43,68,43,19,35,38,63,24,36,33,44,60,83,84,44,70,66,59,50,53,56,50,51,51,54,32,39,77,70,66,56,33,43,79,39,88,94,52,82,99,40,69,48,72,80,70,59,90,92,62,77,68,88,56,68,95,77,48,71,46,73,45,95,50,61,71,83,71,33,72,93,60,62,91,96,52,80,57,88,87,52,45,70,43,49,61,67,59,49,50,56,56,44,68,75,55,41,65,44,66,30,58,82,30,50,34,36,38,41,73,47,61,54,58,61,86,90,39,95,83,40,47,80,49,75,46,78,42,65,74,133